Protein AF-A0A6M8V7H8-F1 (afdb_monomer_lite)

Secondary structure (DSSP, 8-state):
--HHHHHHHHHHHHHHHHHHHHHHHHHHHHHHHHHHHT-TTS-GGG--HHHHHHHHHHHHHHHHHHHHHHHHHHHHHHHHT-

Foldseek 3Di:
DDPVVLVVLVVVLVVLVVVLVVLVVLLVVLVVVLCVLVPVPDDPVSRPVVVNVVSVVVSVVSVVVSVVSVVVNVVSCVVNVD

Sequence (82 aa):
MSNNELLIAKGRFAELNERYREFEMKAESLLIQLRELLNPFSDFLDLDFDRILLMAKEFRQLQLNARECLVQIERLKETYNL

Radius of gyration: 18.6 Å; chains: 1; bounding box: 42×16×53 Å

Structure (mmCIF, N/CA/C/O backbone):
data_AF-A0A6M8V7H8-F1
#
_entry.id   AF-A0A6M8V7H8-F1
#
loop_
_atom_site.group_PDB
_atom_site.id
_atom_site.type_symbol
_atom_site.label_atom_id
_atom_site.label_alt_id
_atom_site.label_comp_id
_atom_site.label_asym_id
_atom_site.label_entity_id
_atom_site.label_seq_id
_atom_site.pdbx_PDB_ins_code
_atom_site.Cartn_x
_atom_site.Cartn_y
_atom_site.Cartn_z
_atom_site.occupancy
_atom_site.B_iso_or_equiv
_atom_site.auth_seq_id
_atom_site.auth_comp_id
_atom_site.auth_asym_id
_atom_site.auth_atom_id
_atom_site.pdbx_PDB_model_num
ATOM 1 N N . MET A 1 1 ? -24.011 -0.211 25.761 1.00 61.03 1 MET A N 1
ATOM 2 C CA . MET A 1 1 ? -22.881 -1.034 25.287 1.00 61.03 1 MET A CA 1
ATOM 3 C C . MET A 1 1 ? -22.322 -1.799 26.465 1.00 61.03 1 MET A C 1
ATOM 5 O O . MET A 1 1 ? -22.149 -1.215 27.530 1.00 61.03 1 MET A O 1
ATOM 9 N N . SER A 1 2 ? -22.106 -3.096 26.297 1.00 78.94 2 SER A N 1
ATOM 10 C CA . SER A 1 2 ? -21.441 -3.926 27.298 1.00 78.94 2 SER A CA 1
ATOM 11 C C . SER A 1 2 ? -19.967 -3.518 27.396 1.00 78.94 2 SER A C 1
ATOM 13 O O . SER A 1 2 ? -19.323 -3.242 26.385 1.00 78.94 2 SER A O 1
ATOM 15 N N . ASN A 1 3 ? -19.411 -3.495 28.611 1.00 82.50 3 ASN A N 1
ATOM 16 C CA . ASN A 1 3 ? -17.997 -3.167 28.839 1.00 82.50 3 ASN A CA 1
ATOM 17 C C . ASN A 1 3 ? -17.053 -4.106 28.049 1.00 82.50 3 ASN A C 1
ATOM 19 O O . ASN A 1 3 ? -15.953 -3.723 27.660 1.00 82.50 3 ASN A O 1
ATOM 23 N N . ASN A 1 4 ? -17.521 -5.323 27.751 1.00 89.56 4 ASN A N 1
ATOM 24 C CA . ASN A 1 4 ? -16.805 -6.306 26.943 1.00 89.56 4 ASN A CA 1
ATOM 25 C C . ASN A 1 4 ? -16.787 -5.936 25.445 1.00 89.56 4 ASN A C 1
ATOM 27 O O . ASN A 1 4 ? -15.771 -6.094 24.778 1.00 89.56 4 ASN A O 1
ATOM 31 N N . GLU A 1 5 ? -17.879 -5.377 24.914 1.00 90.56 5 GLU A N 1
ATOM 32 C CA . GLU A 1 5 ? -17.955 -4.943 23.509 1.00 90.56 5 GLU A CA 1
ATOM 33 C C . GLU A 1 5 ? -16.998 -3.781 23.233 1.00 90.56 5 GLU A C 1
ATOM 35 O O . GLU A 1 5 ? -16.312 -3.769 22.213 1.00 90.56 5 GLU A O 1
ATOM 40 N N . LEU A 1 6 ? -16.904 -2.835 24.174 1.00 91.62 6 LEU A N 1
ATOM 41 C CA . LEU A 1 6 ? -15.972 -1.713 24.082 1.00 91.62 6 LEU A CA 1
ATOM 42 C C . LEU A 1 6 ? -14.510 -2.181 24.128 1.00 91.62 6 LEU A C 1
ATOM 44 O O . LEU A 1 6 ? -13.671 -1.662 23.392 1.00 91.62 6 LEU A O 1
ATOM 48 N N . LEU A 1 7 ? -14.197 -3.170 24.970 1.00 93.44 7 LEU A N 1
ATOM 49 C CA . LEU A 1 7 ? -12.854 -3.744 25.051 1.00 93.44 7 LEU A CA 1
ATOM 50 C C . LEU A 1 7 ? -12.455 -4.428 23.735 1.00 93.44 7 LEU A C 1
ATOM 52 O O . LEU A 1 7 ? -11.363 -4.186 23.221 1.00 93.44 7 LEU A O 1
ATOM 56 N N . ILE A 1 8 ? -13.359 -5.224 23.158 1.00 94.50 8 ILE A N 1
ATOM 57 C CA . ILE A 1 8 ? -13.149 -5.876 21.857 1.00 94.50 8 ILE A CA 1
ATOM 58 C C . ILE A 1 8 ? -12.957 -4.829 20.752 1.00 94.50 8 ILE A C 1
ATOM 60 O O . ILE A 1 8 ? -12.054 -4.968 19.925 1.00 94.50 8 ILE A O 1
ATOM 64 N N . ALA A 1 9 ? -13.766 -3.766 20.745 1.00 93.94 9 ALA A N 1
ATOM 65 C CA . ALA A 1 9 ? -13.654 -2.687 19.766 1.00 93.94 9 ALA A CA 1
ATOM 66 C C . ALA A 1 9 ? -12.294 -1.977 19.839 1.00 93.94 9 ALA A C 1
ATOM 68 O O . ALA A 1 9 ? -11.672 -1.747 18.803 1.00 93.94 9 ALA A O 1
ATOM 69 N N . LYS A 1 10 ? -11.787 -1.705 21.048 1.00 94.75 10 LYS A N 1
ATOM 70 C CA . LYS A 1 10 ? -10.445 -1.135 21.253 1.00 94.75 10 LYS A CA 1
ATOM 71 C C . LYS A 1 10 ? -9.331 -2.054 20.752 1.00 94.75 10 LYS A C 1
ATOM 73 O O . LYS A 1 10 ? -8.388 -1.565 20.137 1.00 94.75 10 LYS A O 1
ATOM 78 N N . GLY A 1 11 ? -9.451 -3.364 20.976 1.00 96.44 11 GLY A N 1
ATOM 79 C CA . GLY A 1 11 ? -8.508 -4.352 20.441 1.00 96.44 11 GLY A CA 1
ATOM 80 C C . GLY A 1 11 ? -8.452 -4.313 18.913 1.00 96.44 11 GLY A C 1
ATOM 81 O O . GLY A 1 11 ? -7.393 -4.081 18.337 1.00 96.44 11 GLY A O 1
ATOM 82 N N . ARG A 1 12 ? -9.615 -4.408 18.257 1.00 96.19 12 ARG A N 1
ATOM 83 C CA . ARG A 1 12 ? -9.720 -4.313 16.788 1.00 96.19 12 ARG A CA 1
ATOM 84 C C . ARG A 1 12 ? -9.205 -2.985 16.245 1.00 96.19 12 ARG A C 1
ATOM 86 O O . ARG A 1 12 ? -8.572 -2.947 15.196 1.00 96.19 12 ARG A O 1
ATOM 93 N N . PHE A 1 13 ? -9.471 -1.890 16.950 1.00 96.38 13 PHE A N 1
ATOM 94 C CA . PHE A 1 13 ? -8.968 -0.573 16.581 1.00 96.38 13 PHE A CA 1
ATOM 95 C C . PHE A 1 13 ? -7.434 -0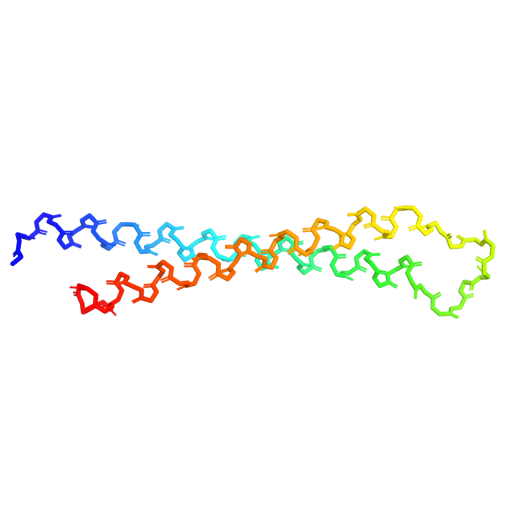.528 16.592 1.00 96.38 13 PHE A C 1
ATOM 97 O O . PHE A 1 13 ? -6.831 -0.015 15.650 1.00 96.38 13 PHE A O 1
ATOM 104 N N . ALA A 1 14 ? -6.792 -1.084 17.622 1.00 97.19 14 ALA A N 1
ATOM 105 C CA . ALA A 1 14 ? -5.335 -1.168 17.687 1.00 97.19 14 ALA A CA 1
ATOM 106 C C . ALA A 1 14 ? -4.764 -2.030 16.547 1.00 97.19 14 ALA A C 1
ATOM 108 O O . ALA A 1 14 ? -3.837 -1.597 15.865 1.00 97.19 14 ALA A O 1
ATOM 109 N N . GLU A 1 15 ? -5.368 -3.192 16.283 1.00 97.88 15 GLU A N 1
ATOM 110 C CA . GLU A 1 15 ? -4.971 -4.087 15.186 1.00 97.88 15 GLU A CA 1
ATOM 111 C C . GLU A 1 15 ? -5.059 -3.406 13.814 1.00 97.88 15 GLU A C 1
ATOM 113 O O . GLU A 1 15 ? -4.139 -3.506 13.004 1.00 97.88 15 GLU A O 1
ATOM 118 N N . LEU A 1 16 ? -6.147 -2.679 13.544 1.00 97.88 16 LEU A N 1
ATOM 119 C CA . LEU A 1 16 ? -6.320 -1.966 12.279 1.00 97.88 16 LEU A CA 1
ATOM 120 C C . LEU A 1 16 ? -5.321 -0.816 12.117 1.00 97.88 16 LEU A C 1
ATOM 122 O O . LEU A 1 16 ? -4.815 -0.611 11.016 1.00 97.88 16 LEU A O 1
ATOM 126 N N . ASN A 1 17 ? -5.012 -0.080 13.187 1.00 97.75 17 ASN A N 1
ATOM 127 C CA . ASN A 1 17 ? -3.991 0.969 13.125 1.00 97.75 17 ASN A CA 1
ATOM 128 C C . ASN A 1 17 ? -2.605 0.392 12.834 1.00 97.75 17 ASN A C 1
ATOM 130 O O . ASN A 1 17 ? -1.876 0.953 12.017 1.00 97.75 17 ASN A O 1
ATOM 134 N N . GLU A 1 18 ? -2.251 -0.729 13.461 1.00 98.38 18 GLU A N 1
ATOM 135 C CA . GLU A 1 18 ? -0.975 -1.391 13.186 1.00 98.38 18 GLU A CA 1
ATOM 136 C C . GLU A 1 18 ? -0.913 -1.881 11.738 1.00 98.38 18 GLU A C 1
ATOM 138 O O . GLU A 1 18 ? 0.033 -1.587 11.009 1.00 98.38 18 GLU A O 1
ATOM 143 N N . ARG A 1 19 ? -1.988 -2.512 11.258 1.00 98.31 19 ARG A N 1
ATOM 144 C CA . ARG A 1 19 ? -2.091 -2.953 9.866 1.00 98.31 19 ARG A CA 1
ATOM 145 C C . ARG A 1 19 ? -1.988 -1.798 8.867 1.00 98.31 19 ARG A C 1
ATOM 147 O O . ARG A 1 19 ? -1.381 -1.953 7.809 1.00 98.31 19 ARG A O 1
ATOM 154 N N . TYR A 1 20 ? -2.578 -0.647 9.181 1.00 98.38 20 TYR A N 1
ATOM 155 C CA . TYR A 1 20 ? -2.457 0.549 8.353 1.00 98.38 20 TYR A CA 1
ATOM 156 C C . TYR A 1 20 ? -0.999 1.025 8.263 1.00 98.38 20 TYR A C 1
ATOM 158 O O . TYR A 1 20 ? -0.506 1.246 7.156 1.00 98.38 20 TYR A O 1
ATOM 166 N N . ARG A 1 21 ? -0.279 1.079 9.392 1.00 98.19 21 ARG A N 1
ATOM 167 C CA . ARG A 1 21 ? 1.155 1.421 9.414 1.00 98.19 21 ARG A CA 1
ATOM 168 C C . ARG A 1 21 ? 1.992 0.446 8.596 1.00 98.19 21 ARG A C 1
ATOM 170 O O . ARG A 1 21 ? 2.875 0.872 7.856 1.00 98.19 21 ARG A O 1
ATOM 177 N N . GLU A 1 22 ? 1.694 -0.851 8.659 1.00 98.38 22 GLU A N 1
ATOM 178 C CA . GLU A 1 22 ? 2.378 -1.831 7.812 1.00 98.38 22 GLU A CA 1
ATOM 179 C C . GLU A 1 22 ? 2.183 -1.552 6.315 1.00 98.38 22 GLU A C 1
ATOM 181 O O . GLU A 1 22 ? 3.115 -1.735 5.528 1.00 98.38 22 GLU A O 1
ATOM 186 N N . PHE A 1 23 ? 0.981 -1.133 5.898 1.00 98.50 23 PHE A N 1
ATOM 187 C CA . PHE A 1 23 ? 0.743 -0.751 4.507 1.00 98.50 23 PHE A CA 1
ATOM 188 C C . PHE A 1 23 ? 1.555 0.484 4.115 1.00 98.50 23 PHE A C 1
ATOM 190 O O . PHE A 1 23 ? 2.120 0.489 3.022 1.00 98.50 23 PHE A O 1
ATOM 197 N N . GLU A 1 24 ? 1.656 1.489 4.989 1.00 97.94 24 GLU A N 1
ATOM 198 C CA . GLU A 1 24 ? 2.473 2.685 4.749 1.00 97.94 24 GLU A CA 1
ATOM 199 C C . GLU A 1 24 ? 3.955 2.335 4.593 1.00 97.94 24 GLU A C 1
ATOM 201 O O . GLU A 1 24 ? 4.562 2.706 3.591 1.00 97.94 24 GLU A O 1
ATOM 206 N N . MET A 1 25 ? 4.512 1.537 5.509 1.00 98.38 25 MET A N 1
ATOM 207 C CA . MET A 1 25 ? 5.913 1.106 5.444 1.00 98.38 25 MET A CA 1
ATOM 208 C C . MET A 1 25 ? 6.222 0.334 4.154 1.00 98.38 25 MET A C 1
ATOM 210 O O . MET A 1 25 ? 7.228 0.584 3.486 1.00 98.38 25 MET A O 1
ATOM 214 N N . LYS A 1 26 ? 5.346 -0.604 3.769 1.00 98.25 26 LYS A N 1
ATOM 215 C CA . LYS A 1 26 ? 5.502 -1.375 2.524 1.00 98.25 26 LYS A CA 1
ATOM 216 C C . LYS A 1 26 ? 5.398 -0.473 1.294 1.00 98.25 26 LYS A C 1
ATOM 218 O O . LYS A 1 26 ? 6.178 -0.628 0.354 1.00 98.25 26 LYS A O 1
ATOM 223 N N . ALA A 1 27 ? 4.461 0.474 1.300 1.00 98.12 27 ALA A N 1
ATOM 224 C CA . ALA A 1 27 ? 4.284 1.420 0.207 1.00 98.12 27 ALA A CA 1
ATOM 225 C C . ALA A 1 27 ? 5.505 2.339 0.060 1.00 98.12 27 ALA A C 1
ATOM 227 O O . ALA A 1 27 ? 5.973 2.543 -1.057 1.00 98.12 27 ALA A O 1
ATOM 228 N N . GLU A 1 28 ? 6.062 2.843 1.162 1.00 98.12 28 GLU A N 1
ATOM 229 C CA . GLU A 1 28 ? 7.272 3.669 1.150 1.00 98.12 28 GLU A CA 1
ATOM 230 C C . GLU A 1 28 ? 8.464 2.915 0.548 1.00 98.12 28 GLU A C 1
ATOM 232 O O . GLU A 1 28 ? 9.127 3.428 -0.355 1.00 98.12 28 GLU A O 1
ATOM 237 N N . SER A 1 29 ? 8.675 1.662 0.961 1.00 98.06 29 SER A N 1
ATOM 238 C CA . SER A 1 29 ? 9.720 0.809 0.386 1.00 98.06 29 SER A CA 1
ATOM 239 C C . SER A 1 29 ? 9.548 0.609 -1.125 1.00 98.06 29 SER A C 1
ATOM 241 O O . SER A 1 29 ? 10.511 0.758 -1.881 1.00 98.06 29 SER A O 1
ATOM 243 N N . LEU A 1 30 ? 8.328 0.318 -1.589 1.00 97.94 30 LEU A N 1
ATOM 244 C CA . LEU A 1 30 ? 8.044 0.169 -3.020 1.00 97.94 30 LEU A CA 1
ATOM 245 C C . LEU A 1 30 ? 8.245 1.475 -3.790 1.00 97.94 30 LEU A C 1
ATOM 247 O O . LEU A 1 30 ? 8.740 1.451 -4.914 1.00 97.94 30 LEU A O 1
ATOM 251 N N . LEU A 1 31 ? 7.885 2.616 -3.200 1.00 97.81 31 LEU A N 1
ATOM 252 C CA . LEU A 1 31 ? 8.054 3.920 -3.831 1.00 97.81 31 LEU A CA 1
ATOM 253 C C . LEU A 1 31 ? 9.532 4.266 -4.032 1.00 97.81 31 LEU A C 1
ATOM 255 O O . LEU A 1 31 ? 9.883 4.821 -5.071 1.00 97.81 31 LEU A O 1
ATOM 259 N N . ILE A 1 32 ? 10.391 3.935 -3.064 1.00 97.56 32 ILE A N 1
ATOM 260 C CA . ILE A 1 32 ? 11.845 4.109 -3.187 1.00 97.56 32 ILE A CA 1
ATOM 261 C C . ILE A 1 32 ? 12.370 3.279 -4.360 1.00 97.56 32 ILE A C 1
ATOM 263 O O . ILE A 1 32 ? 12.992 3.831 -5.264 1.00 97.56 32 ILE A O 1
ATOM 267 N N . GLN A 1 33 ? 12.033 1.990 -4.410 1.00 97.25 33 GLN A N 1
ATOM 268 C CA . GLN A 1 33 ? 12.482 1.109 -5.490 1.00 97.25 33 GLN A CA 1
ATOM 269 C C . GLN A 1 33 ? 11.947 1.546 -6.865 1.00 97.25 33 GLN A C 1
ATOM 271 O O . GLN A 1 33 ? 12.674 1.530 -7.854 1.00 97.25 33 GLN A O 1
ATOM 276 N N . LEU A 1 34 ? 10.686 1.990 -6.944 1.00 97.25 34 LEU A N 1
ATOM 277 C CA . LEU A 1 34 ? 10.110 2.532 -8.179 1.00 97.25 34 LEU A CA 1
ATOM 278 C C . LEU A 1 34 ? 10.861 3.778 -8.663 1.00 97.25 34 LEU A C 1
ATOM 280 O O . LEU A 1 34 ? 11.055 3.929 -9.865 1.00 97.25 34 LEU A O 1
ATOM 284 N N . ARG A 1 35 ? 11.295 4.662 -7.755 1.00 95.88 35 ARG A N 1
ATOM 285 C CA . ARG A 1 35 ? 12.097 5.847 -8.110 1.00 95.88 35 ARG A CA 1
ATOM 286 C C . ARG A 1 35 ? 13.473 5.471 -8.647 1.00 95.88 35 ARG A C 1
ATOM 288 O O . ARG A 1 35 ? 13.937 6.117 -9.578 1.00 95.88 35 ARG A O 1
ATOM 295 N N . GLU A 1 36 ? 14.103 4.449 -8.077 1.00 95.19 36 GLU A N 1
ATOM 296 C CA . GLU A 1 36 ? 15.389 3.939 -8.564 1.00 95.19 36 GLU A CA 1
ATOM 297 C C . GLU A 1 36 ? 15.262 3.340 -9.968 1.00 95.19 36 GLU A C 1
ATOM 299 O O . GLU A 1 36 ? 16.098 3.608 -10.827 1.00 95.19 36 GLU A O 1
ATOM 304 N N . LEU A 1 37 ? 14.194 2.577 -10.225 1.00 95.06 37 LEU A N 1
ATOM 305 C CA . LEU A 1 37 ? 13.928 1.990 -11.542 1.00 95.06 37 LEU A CA 1
ATOM 306 C C . LEU A 1 37 ? 13.526 3.035 -12.591 1.00 95.06 37 LEU A C 1
ATOM 308 O O . LEU A 1 37 ? 13.860 2.891 -13.761 1.00 95.06 37 LEU A O 1
ATOM 312 N N . LEU A 1 38 ? 12.825 4.093 -12.181 1.00 95.25 38 LEU A N 1
ATOM 313 C CA . LEU A 1 38 ? 12.426 5.218 -13.034 1.00 95.25 38 LEU A CA 1
ATOM 314 C C . LEU A 1 38 ? 13.468 6.346 -13.028 1.00 95.25 38 LEU A C 1
ATOM 316 O O . LEU A 1 38 ? 13.115 7.526 -13.098 1.00 95.25 38 LEU A O 1
ATOM 320 N N . ASN A 1 39 ? 14.751 5.996 -12.922 1.00 92.38 39 ASN A N 1
ATOM 321 C CA . ASN A 1 39 ? 15.831 6.970 -12.938 1.00 92.38 39 ASN A CA 1
ATOM 322 C C . ASN A 1 39 ? 15.793 7.784 -14.251 1.00 92.38 39 ASN A C 1
ATOM 324 O O . ASN A 1 39 ? 15.901 7.206 -15.333 1.00 92.38 39 ASN A O 1
ATOM 328 N N . PRO A 1 40 ? 15.677 9.124 -14.189 1.00 90.44 40 PRO A N 1
ATOM 329 C CA . PRO A 1 40 ? 15.565 9.963 -15.383 1.00 90.44 40 PRO A CA 1
ATOM 330 C C . PRO A 1 40 ? 16.834 9.993 -16.246 1.00 90.44 40 PRO A C 1
ATOM 332 O O . PRO A 1 40 ? 16.792 10.512 -17.358 1.00 90.44 40 PRO A O 1
ATOM 335 N N . PHE A 1 41 ? 17.958 9.482 -15.738 1.00 94.25 41 PHE A N 1
ATOM 336 C CA . PHE A 1 41 ? 19.222 9.381 -16.468 1.00 94.25 41 PHE A CA 1
ATOM 337 C C . PHE A 1 41 ? 19.429 8.017 -17.141 1.00 94.25 41 PHE A C 1
ATOM 339 O O . PHE A 1 41 ? 20.469 7.810 -17.760 1.00 94.25 41 PHE A O 1
ATOM 346 N N . SER A 1 42 ? 18.481 7.087 -17.001 1.00 92.25 42 SER A N 1
ATOM 347 C CA . SER A 1 42 ? 18.518 5.798 -17.692 1.00 92.25 42 SER A CA 1
ATOM 348 C C . SER A 1 42 ? 18.116 5.942 -19.159 1.00 92.25 42 SER A C 1
ATOM 350 O O . SER A 1 42 ? 17.192 6.689 -19.490 1.00 92.25 42 SER A O 1
ATOM 352 N N . ASP A 1 43 ? 18.776 5.184 -20.034 1.00 93.94 43 ASP A N 1
ATOM 353 C CA . ASP A 1 43 ? 18.396 5.101 -21.442 1.00 93.94 43 ASP A CA 1
ATOM 354 C C . ASP A 1 43 ? 17.049 4.383 -21.604 1.00 93.94 43 ASP A C 1
ATOM 356 O O . ASP A 1 43 ? 16.701 3.472 -20.853 1.00 93.94 43 ASP A O 1
ATOM 360 N N . PHE A 1 44 ? 16.280 4.773 -22.626 1.00 91.38 44 PHE A N 1
ATOM 361 C CA . PHE A 1 44 ? 14.921 4.262 -22.853 1.00 91.38 44 PHE A CA 1
ATOM 362 C C . PHE A 1 44 ? 14.850 2.730 -22.942 1.00 91.38 44 PHE A C 1
ATOM 364 O O . PHE A 1 44 ? 13.907 2.131 -22.432 1.00 91.38 44 PHE A O 1
ATOM 371 N N . LEU A 1 45 ? 15.838 2.102 -23.589 1.00 94.81 45 LEU A N 1
ATOM 372 C CA . LEU A 1 45 ? 15.873 0.650 -23.788 1.00 94.81 45 LEU A CA 1
ATOM 373 C C . LEU A 1 45 ? 16.313 -0.127 -22.538 1.00 94.81 45 LEU A C 1
ATOM 375 O O . LEU A 1 45 ? 16.082 -1.332 -22.484 1.00 94.81 45 LEU A O 1
ATOM 379 N N . ASP A 1 46 ? 16.895 0.548 -21.544 1.00 93.75 46 ASP A N 1
ATOM 380 C CA . ASP A 1 46 ? 17.383 -0.068 -20.304 1.00 93.75 46 ASP A CA 1
ATOM 381 C C . ASP A 1 46 ? 16.332 -0.051 -19.182 1.00 93.75 46 ASP A C 1
ATOM 383 O O . ASP A 1 46 ? 16.526 -0.648 -18.120 1.00 93.75 46 ASP A O 1
ATOM 387 N N . LEU A 1 47 ? 15.203 0.631 -19.397 1.00 94.19 47 LEU A N 1
ATOM 388 C CA . LEU A 1 47 ? 14.099 0.657 -18.446 1.00 94.19 47 LEU A CA 1
ATOM 389 C C . LEU A 1 47 ? 13.381 -0.698 -18.427 1.00 94.19 47 LEU A C 1
ATOM 391 O O . LEU A 1 47 ? 12.660 -1.052 -19.360 1.00 94.19 47 LEU A O 1
ATOM 395 N N . ASP A 1 48 ? 13.506 -1.421 -17.313 1.00 94.62 48 ASP A N 1
ATOM 396 C CA . ASP A 1 48 ? 12.738 -2.641 -17.035 1.00 94.62 48 ASP A CA 1
ATOM 397 C C . ASP A 1 48 ? 11.275 -2.293 -16.705 1.00 94.62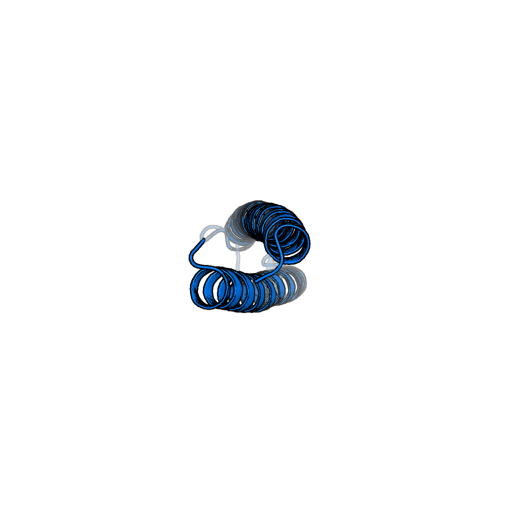 48 ASP A C 1
ATOM 399 O O . ASP A 1 48 ? 10.831 -2.256 -15.549 1.00 94.62 48 ASP A O 1
ATOM 403 N N . PHE A 1 49 ? 10.523 -1.957 -17.753 1.00 94.88 49 PHE A N 1
ATOM 404 C CA . PHE A 1 49 ? 9.159 -1.463 -17.620 1.00 94.88 49 PHE A CA 1
ATOM 405 C C . PHE A 1 49 ? 8.189 -2.544 -17.131 1.00 94.88 49 PHE A C 1
ATOM 407 O O . PHE A 1 49 ? 7.231 -2.229 -16.426 1.00 94.88 49 PHE A O 1
ATOM 414 N N . ASP A 1 50 ? 8.454 -3.817 -17.429 1.00 97.00 50 ASP A N 1
ATOM 415 C CA . ASP A 1 50 ? 7.652 -4.935 -16.930 1.00 97.00 50 ASP A CA 1
ATOM 416 C C . ASP A 1 50 ? 7.733 -5.032 -15.404 1.00 97.00 50 ASP A C 1
ATOM 418 O O . ASP A 1 50 ? 6.702 -5.133 -14.723 1.00 97.00 50 ASP A O 1
ATOM 422 N N . ARG A 1 51 ? 8.941 -4.905 -14.841 1.00 96.62 51 ARG A N 1
ATOM 423 C CA . ARG A 1 51 ? 9.130 -4.841 -13.390 1.00 96.62 51 ARG A CA 1
ATOM 424 C C . ARG A 1 51 ? 8.494 -3.596 -12.784 1.00 96.62 51 ARG A C 1
ATOM 426 O O . ARG A 1 51 ? 7.811 -3.706 -11.765 1.00 96.62 51 ARG A O 1
ATOM 433 N N . ILE A 1 52 ? 8.660 -2.429 -13.412 1.00 97.50 52 ILE A N 1
ATOM 434 C CA . ILE A 1 52 ? 8.017 -1.183 -12.964 1.00 97.50 52 ILE A CA 1
ATOM 435 C C . ILE A 1 52 ? 6.495 -1.361 -12.889 1.00 97.50 52 ILE A C 1
ATOM 437 O O . ILE A 1 52 ? 5.879 -1.016 -11.879 1.00 97.50 52 ILE A O 1
ATOM 441 N N . LEU A 1 53 ? 5.874 -1.930 -13.926 1.00 98.00 53 LEU A N 1
ATOM 442 C CA . LEU A 1 53 ? 4.430 -2.154 -13.972 1.00 98.00 53 LEU A CA 1
ATOM 443 C C . LEU A 1 53 ? 3.960 -3.134 -12.897 1.00 98.00 53 LEU A C 1
ATOM 445 O O . LEU A 1 53 ? 2.901 -2.919 -12.301 1.00 98.00 53 LEU A O 1
ATOM 449 N N . LEU A 1 54 ? 4.721 -4.198 -12.637 1.00 98.12 54 LEU A N 1
ATOM 450 C CA . LEU A 1 54 ? 4.416 -5.140 -11.564 1.00 98.12 54 LEU A CA 1
ATOM 451 C C . LEU A 1 54 ? 4.429 -4.438 -10.198 1.00 98.12 54 LEU A C 1
ATOM 453 O O . LEU A 1 54 ? 3.440 -4.487 -9.467 1.00 98.12 54 LEU A O 1
ATOM 457 N N . MET A 1 55 ? 5.496 -3.699 -9.898 1.00 98.31 55 MET A N 1
ATOM 458 C CA . MET A 1 55 ? 5.647 -2.984 -8.628 1.00 98.31 55 MET A CA 1
ATOM 459 C C . MET A 1 55 ? 4.611 -1.866 -8.461 1.00 98.31 55 MET A C 1
ATOM 461 O O . MET A 1 55 ? 4.077 -1.662 -7.371 1.00 98.31 55 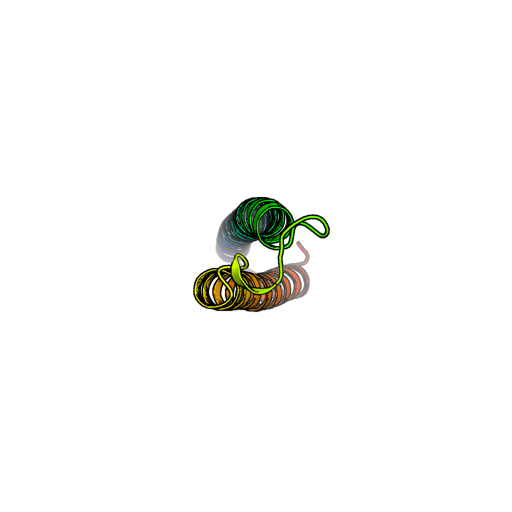MET A O 1
ATOM 465 N N . ALA A 1 56 ? 4.256 -1.169 -9.542 1.00 98.12 56 ALA A N 1
ATOM 466 C CA . ALA A 1 56 ? 3.201 -0.160 -9.525 1.00 98.12 56 ALA A CA 1
ATOM 467 C C . ALA A 1 56 ? 1.821 -0.769 -9.217 1.00 98.12 56 ALA A C 1
ATOM 469 O O . ALA A 1 56 ? 1.027 -0.165 -8.489 1.00 98.12 56 ALA A O 1
ATOM 470 N N . LYS A 1 57 ? 1.530 -1.976 -9.724 1.00 98.38 57 LYS A N 1
ATOM 471 C CA . LYS A 1 57 ? 0.302 -2.714 -9.380 1.00 98.38 57 LYS A CA 1
ATOM 472 C C . LYS A 1 57 ? 0.277 -3.102 -7.904 1.00 98.38 57 LYS A C 1
ATOM 474 O O . LYS A 1 57 ? -0.747 -2.906 -7.252 1.00 98.38 57 LYS A O 1
ATOM 479 N N . GLU A 1 58 ? 1.388 -3.594 -7.365 1.00 98.19 58 GLU A N 1
ATOM 480 C CA . GLU A 1 58 ? 1.505 -3.920 -5.938 1.00 98.19 58 GLU A CA 1
ATOM 481 C C . GLU A 1 58 ? 1.310 -2.681 -5.059 1.00 98.19 58 GLU A C 1
ATOM 483 O O . GLU A 1 58 ? 0.499 -2.692 -4.129 1.00 98.19 58 GLU A O 1
ATOM 488 N N . PHE A 1 59 ? 1.966 -1.574 -5.410 1.00 98.44 59 PHE A N 1
ATOM 489 C CA . PHE A 1 59 ? 1.793 -0.293 -4.733 1.00 98.44 59 PHE A CA 1
ATOM 490 C C . PHE A 1 59 ? 0.327 0.162 -4.760 1.00 98.44 59 PHE A C 1
ATOM 492 O O . PHE A 1 59 ? -0.232 0.571 -3.738 1.00 98.44 59 PHE A O 1
ATOM 499 N N . ARG A 1 60 ? -0.343 0.040 -5.914 1.00 98.25 60 ARG A N 1
ATOM 500 C CA . ARG A 1 60 ? -1.769 0.356 -6.036 1.00 98.25 60 ARG A CA 1
ATOM 501 C C . ARG A 1 60 ? -2.629 -0.531 -5.137 1.00 98.25 60 ARG A C 1
ATOM 503 O O . ARG A 1 60 ? -3.565 -0.024 -4.518 1.00 98.25 60 ARG A O 1
ATOM 510 N N . GLN A 1 61 ? -2.326 -1.821 -5.038 1.00 98.44 61 GLN A N 1
ATOM 511 C CA . GLN A 1 61 ? -3.061 -2.723 -4.157 1.00 98.44 61 GLN A CA 1
ATOM 512 C C . GLN A 1 61 ? -2.906 -2.323 -2.684 1.00 98.44 61 GLN A C 1
ATOM 514 O O . GLN A 1 61 ? -3.900 -2.295 -1.958 1.00 98.44 61 GLN A O 1
ATOM 519 N N . LEU A 1 62 ? -1.701 -1.936 -2.251 1.00 98.38 62 LEU A N 1
ATOM 520 C CA . LEU A 1 62 ? -1.479 -1.410 -0.899 1.00 98.38 62 LEU A CA 1
ATOM 521 C C . LEU A 1 62 ? -2.318 -0.158 -0.634 1.00 98.38 62 LEU A C 1
ATOM 523 O O . LEU A 1 62 ? -2.958 -0.075 0.409 1.00 98.38 62 LEU A O 1
ATOM 527 N N . GLN A 1 63 ? -2.391 0.779 -1.586 1.00 98.31 63 GLN A N 1
ATOM 528 C CA . GLN A 1 63 ? -3.242 1.966 -1.445 1.00 98.31 63 GLN A CA 1
ATOM 529 C C . GLN A 1 63 ? -4.724 1.617 -1.267 1.00 98.31 63 GLN A C 1
ATOM 531 O O . GLN A 1 63 ? -5.414 2.260 -0.476 1.00 98.31 63 GLN A O 1
ATOM 536 N N . LEU A 1 64 ? -5.236 0.645 -2.027 1.00 98.38 64 LEU A N 1
ATOM 537 C CA . LEU A 1 64 ? -6.630 0.211 -1.917 1.00 98.38 64 LEU A CA 1
ATOM 538 C C . LEU A 1 64 ? -6.895 -0.422 -0.548 1.00 98.38 64 LEU A C 1
ATOM 540 O O . LEU A 1 64 ? -7.833 -0.016 0.136 1.00 98.38 64 LEU A O 1
ATOM 544 N N . ASN A 1 65 ? -6.015 -1.326 -0.115 1.00 98.19 65 ASN A N 1
ATOM 545 C CA . ASN A 1 65 ? -6.117 -1.984 1.186 1.00 98.19 65 ASN A CA 1
ATOM 546 C C . ASN A 1 65 ? -6.018 -0.976 2.345 1.00 98.19 65 ASN A C 1
ATOM 548 O O . ASN A 1 65 ? -6.777 -1.058 3.308 1.00 98.19 65 ASN A O 1
ATOM 552 N N . ALA A 1 66 ? -5.119 0.006 2.245 1.00 98.31 66 ALA A N 1
ATOM 553 C CA . ALA A 1 66 ? -4.954 1.056 3.245 1.00 98.31 66 ALA A CA 1
ATOM 554 C C . ALA A 1 66 ? -6.201 1.946 3.350 1.00 98.31 66 ALA A C 1
ATOM 556 O O . ALA A 1 66 ? -6.650 2.249 4.454 1.00 98.31 66 ALA A O 1
ATOM 557 N N . ARG A 1 67 ? -6.813 2.314 2.214 1.00 98.31 67 ARG A N 1
ATOM 558 C CA . ARG A 1 67 ? -8.078 3.070 2.192 1.00 98.31 67 ARG A CA 1
ATOM 559 C C . ARG A 1 67 ? -9.210 2.295 2.847 1.00 98.31 67 ARG A C 1
ATOM 561 O O . ARG A 1 67 ? -9.954 2.868 3.635 1.00 98.31 67 ARG A O 1
ATOM 568 N N . GLU A 1 68 ? -9.336 1.009 2.540 1.00 98.00 68 GLU A N 1
ATOM 569 C CA . GLU A 1 68 ? -10.338 0.157 3.177 1.00 98.00 68 GLU A CA 1
ATOM 570 C C . GLU A 1 68 ? -10.109 0.066 4.693 1.00 98.00 68 GLU A C 1
ATOM 572 O O . GLU A 1 68 ? -11.051 0.212 5.470 1.00 98.00 68 GLU A O 1
ATOM 577 N N . CYS A 1 69 ? -8.852 -0.087 5.118 1.00 97.56 69 CYS A N 1
ATOM 578 C CA . CYS A 1 69 ? -8.469 -0.111 6.527 1.00 97.56 69 CYS A CA 1
ATOM 579 C C . CYS A 1 69 ? -8.866 1.185 7.251 1.00 97.56 69 CYS A C 1
ATOM 581 O O . CYS A 1 69 ? -9.487 1.127 8.310 1.00 97.56 69 CYS A O 1
ATOM 583 N N . LEU A 1 70 ? -8.592 2.352 6.656 1.00 97.75 70 LEU A N 1
ATOM 584 C CA . LEU A 1 70 ? -9.005 3.646 7.211 1.00 97.75 70 LEU A CA 1
ATOM 585 C C . LEU A 1 70 ? -10.525 3.765 7.338 1.00 97.75 70 LEU A C 1
ATOM 587 O O . LEU A 1 70 ? -11.017 4.218 8.366 1.00 97.75 70 LEU A O 1
ATOM 591 N N . VAL A 1 71 ? -11.286 3.303 6.342 1.00 98.06 71 VAL A N 1
ATOM 592 C CA . VAL A 1 71 ? -12.756 3.295 6.424 1.00 98.06 71 VAL A CA 1
ATOM 593 C C . VAL A 1 71 ? -13.242 2.431 7.594 1.00 98.06 71 VAL A C 1
ATOM 595 O O . VAL A 1 71 ? -14.190 2.807 8.281 1.00 98.06 71 VAL A O 1
ATOM 598 N N . GLN A 1 72 ? -12.605 1.286 7.851 1.00 97.31 72 GLN A N 1
ATOM 59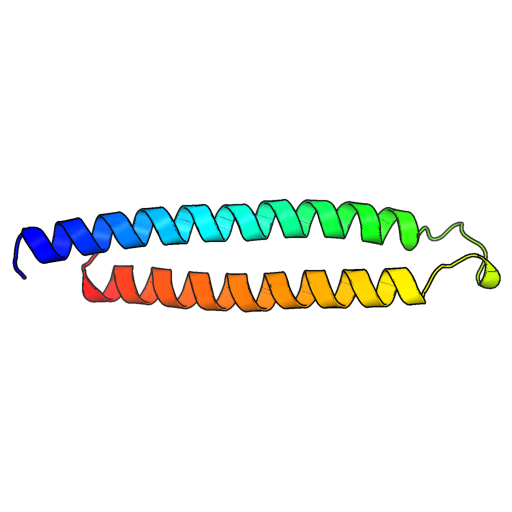9 C CA . GLN A 1 72 ? -12.945 0.433 8.996 1.00 97.31 72 GLN A CA 1
ATOM 60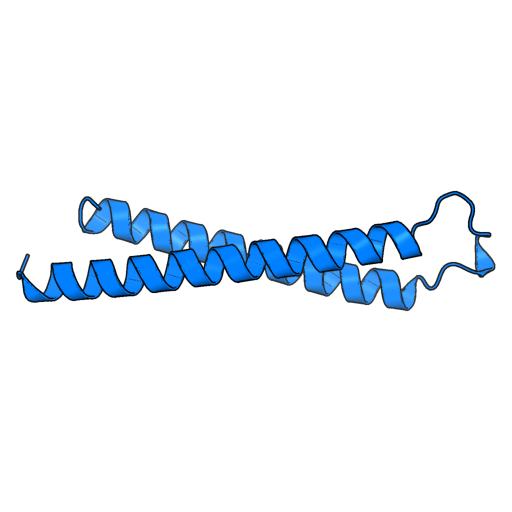0 C C . GLN A 1 72 ? -12.595 1.095 10.338 1.00 97.31 72 GLN A C 1
ATOM 602 O O . GLN A 1 72 ? -13.384 1.010 11.279 1.00 97.31 72 GLN 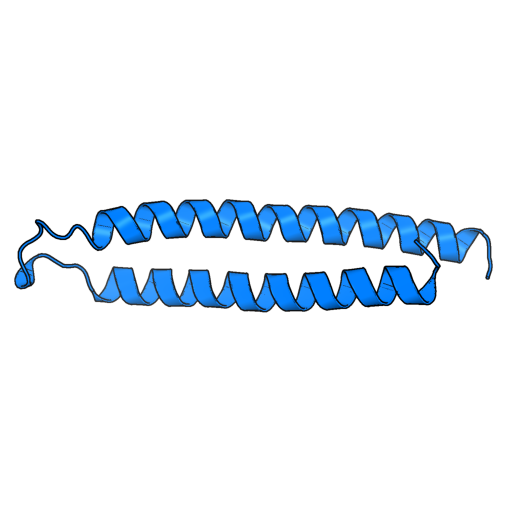A O 1
ATOM 607 N N . ILE A 1 73 ? -11.447 1.776 10.412 1.00 97.25 73 ILE A N 1
ATOM 608 C CA . ILE A 1 73 ? -11.011 2.547 11.586 1.00 97.25 73 ILE A CA 1
ATOM 609 C C . ILE A 1 73 ? -12.030 3.643 11.912 1.00 97.25 73 ILE A C 1
ATOM 611 O O . ILE A 1 73 ? -12.491 3.717 13.049 1.00 97.25 73 ILE A O 1
ATOM 615 N N . GLU A 1 74 ? -12.419 4.454 10.927 1.00 97.00 74 GLU A N 1
ATOM 616 C CA . GLU A 1 74 ? -13.373 5.551 11.135 1.00 97.00 74 GLU A CA 1
ATOM 617 C C . GLU A 1 74 ? -14.750 5.032 11.566 1.00 97.00 74 GLU A C 1
ATOM 619 O O . GLU A 1 74 ? -15.311 5.518 12.545 1.00 97.00 74 GLU A O 1
ATOM 624 N N . ARG A 1 75 ? -15.245 3.948 10.953 1.00 95.94 75 ARG A N 1
ATOM 625 C CA . ARG A 1 75 ? -16.497 3.302 11.390 1.00 95.94 75 ARG A CA 1
ATOM 626 C C . ARG A 1 75 ? -16.445 2.832 12.844 1.00 95.94 75 ARG A C 1
ATOM 628 O O . ARG A 1 75 ? -17.440 2.945 13.559 1.00 95.94 75 ARG A O 1
ATOM 635 N N . LEU A 1 76 ? -15.314 2.279 13.289 1.00 94.56 76 LEU A N 1
ATOM 636 C CA . LEU A 1 76 ? -15.140 1.851 14.681 1.00 94.56 76 LEU A CA 1
ATOM 637 C C . LEU A 1 76 ? -15.124 3.039 15.645 1.00 94.56 76 LEU A C 1
ATOM 639 O O . LEU A 1 76 ? -15.758 2.949 16.697 1.00 94.56 76 LEU A O 1
ATOM 643 N N . LYS A 1 77 ? -14.457 4.142 15.280 1.00 93.19 77 LYS A N 1
ATOM 644 C CA . LYS A 1 77 ? -14.470 5.386 16.065 1.00 93.19 77 LYS A CA 1
ATOM 645 C C . LYS A 1 77 ? -15.881 5.929 16.228 1.00 93.19 77 LYS A C 1
ATOM 647 O O . LYS A 1 77 ? -16.306 6.157 17.354 1.00 93.19 77 LYS A O 1
ATOM 652 N N . GLU A 1 78 ? -16.626 6.048 15.131 1.00 94.38 78 GLU A N 1
ATOM 653 C CA . GLU A 1 78 ? -18.009 6.540 15.142 1.00 94.38 78 GLU A CA 1
ATOM 654 C C . GLU A 1 78 ? -18.941 5.639 15.963 1.00 94.38 78 GLU A C 1
ATOM 656 O O . GLU A 1 78 ? -19.767 6.125 16.731 1.00 94.38 78 GLU A O 1
ATOM 661 N N . THR A 1 79 ? -18.804 4.315 15.833 1.00 93.25 79 THR A N 1
ATOM 662 C CA . THR A 1 79 ? -19.702 3.357 16.504 1.00 93.25 79 THR A CA 1
ATOM 663 C C . THR A 1 79 ? -19.488 3.321 18.019 1.00 93.25 79 THR A C 1
ATOM 665 O O . THR A 1 79 ? -20.447 3.170 18.778 1.00 93.25 79 THR A O 1
ATOM 668 N N . TYR A 1 80 ? -18.236 3.431 18.470 1.00 90.56 80 TYR A N 1
ATOM 669 C CA . TYR A 1 80 ? -17.857 3.223 19.872 1.00 90.56 80 TYR A CA 1
ATOM 670 C C . TYR A 1 80 ? -17.377 4.497 20.587 1.00 90.56 80 TYR A C 1
ATOM 672 O O . TYR A 1 80 ? -17.007 4.410 21.759 1.00 90.56 80 TYR A O 1
ATOM 680 N N . ASN A 1 81 ? -17.414 5.661 19.924 1.00 84.56 81 ASN A N 1
ATOM 681 C CA . ASN A 1 81 ? -16.844 6.932 20.394 1.00 84.56 81 ASN A CA 1
ATOM 682 C C . ASN A 1 81 ? -15.382 6.778 20.859 1.00 84.56 81 ASN A C 1
ATOM 684 O O . ASN A 1 81 ? -15.037 7.158 21.982 1.00 84.56 81 ASN A O 1
ATOM 688 N N . LEU A 1 82 ? -14.558 6.150 20.010 1.00 76.88 82 LEU A N 1
ATOM 689 C CA . LEU A 1 82 ? -13.120 5.939 20.238 1.00 76.88 82 LEU A CA 1
ATOM 690 C C . LEU A 1 82 ? -12.263 7.078 19.684 1.00 76.88 82 LEU A C 1
ATOM 692 O O . LEU A 1 82 ? -12.639 7.651 18.638 1.00 76.88 82 LEU A O 1
#

pLDDT: mean 95.09, std 5.59, range [61.03, 98.5]